Protein AF-A0A0F9JM77-F1 (afdb_monomer_lite)

Secondary structure (DSSP, 8-state):
-------------SS------S----TTSEEEETTEEEE--HHHHHHHS-HHHHHHHHHHHHHHHHHHHHHHHH-------

Sequence (81 aa):
MIEKESYKLSIQGLSPLYIGSGDTYSQLDYISTEGKIHILDFNKILSSIPEEVIDDLKQTTLNKHTIRLLEKKHLKPHKEA

Foldseek 3Di:
DDPDDDDDDDDDDPDDDDDDPPDDDDPVQWDDDPNDIGGDDVVVVVVPDPPVVVVVVVVVVVVVVVVVVVVVVVPDDPPDD

Structure (mmCIF, N/CA/C/O backbone):
data_AF-A0A0F9JM77-F1
#
_entry.id   AF-A0A0F9JM77-F1
#
loop_
_atom_site.group_PDB
_atom_site.id
_atom_site.type_symbol
_atom_site.label_atom_id
_atom_site.label_alt_id
_atom_site.label_comp_id
_atom_site.label_asym_id
_atom_site.label_entity_id
_atom_site.label_seq_id
_atom_site.pdbx_PDB_ins_code
_atom_site.Cartn_x
_atom_site.Cartn_y
_atom_site.Cartn_z
_atom_site.occupancy
_atom_site.B_iso_or_equiv
_atom_site.auth_seq_id
_atom_site.auth_comp_id
_atom_site.auth_asym_id
_atom_site.auth_atom_id
_atom_site.pdbx_PDB_model_num
ATOM 1 N N . MET A 1 1 ? 10.057 -8.352 45.206 1.00 47.41 1 MET A N 1
ATOM 2 C CA . MET A 1 1 ? 10.081 -8.406 43.728 1.00 47.41 1 MET A CA 1
ATOM 3 C C . MET A 1 1 ? 8.644 -8.251 43.272 1.00 47.41 1 MET A C 1
ATOM 5 O O . MET A 1 1 ? 7.815 -8.983 43.789 1.00 47.41 1 MET A O 1
ATOM 9 N N . ILE A 1 2 ? 8.323 -7.264 42.435 1.00 55.31 2 ILE A N 1
ATOM 10 C CA . ILE A 1 2 ? 6.959 -7.092 41.910 1.00 55.31 2 ILE A CA 1
ATOM 11 C C . ILE A 1 2 ? 6.937 -7.799 40.558 1.00 55.31 2 ILE A C 1
ATOM 13 O O . ILE A 1 2 ? 7.646 -7.383 39.640 1.00 55.31 2 ILE A O 1
ATOM 17 N N . GLU A 1 3 ? 6.195 -8.898 40.466 1.00 59.25 3 GLU A N 1
ATOM 18 C CA . GLU A 1 3 ? 5.960 -9.592 39.204 1.00 59.25 3 GLU A CA 1
ATOM 19 C C . GLU A 1 3 ? 5.136 -8.678 38.294 1.00 59.25 3 GLU A C 1
ATOM 21 O O . GLU A 1 3 ? 4.077 -8.174 38.664 1.00 59.25 3 GLU A O 1
ATOM 26 N N . LYS A 1 4 ? 5.681 -8.383 37.114 1.00 69.94 4 LYS A N 1
ATOM 27 C CA . LYS A 1 4 ? 5.034 -7.531 36.120 1.00 69.94 4 LYS A CA 1
ATOM 28 C C . LYS A 1 4 ? 4.025 -8.396 35.363 1.00 69.94 4 LYS A C 1
ATOM 30 O O . LYS A 1 4 ? 4.387 -9.051 34.389 1.00 69.94 4 LYS A O 1
ATOM 35 N N . GLU A 1 5 ? 2.781 -8.436 35.828 1.00 75.75 5 GLU A N 1
ATOM 36 C CA . GLU A 1 5 ? 1.706 -9.108 35.094 1.00 75.75 5 GLU A CA 1
ATOM 37 C C . GLU A 1 5 ? 1.473 -8.410 33.744 1.00 75.75 5 GLU A C 1
ATOM 39 O O . GLU A 1 5 ? 1.338 -7.187 33.658 1.00 75.75 5 GLU A O 1
ATOM 44 N N . SER A 1 6 ? 1.473 -9.195 32.666 1.00 79.19 6 SER A N 1
ATOM 45 C CA . SER A 1 6 ? 1.197 -8.720 31.311 1.00 79.19 6 SER A CA 1
ATOM 46 C C . SER A 1 6 ? -0.272 -8.964 30.989 1.00 79.19 6 SER A C 1
ATOM 48 O O . SER A 1 6 ? -0.706 -10.107 30.856 1.00 79.19 6 SER A O 1
ATOM 50 N N . TYR A 1 7 ? -1.045 -7.889 30.852 1.00 83.44 7 TYR A N 1
ATOM 51 C CA . TYR A 1 7 ? -2.443 -7.971 30.442 1.00 83.44 7 TYR A CA 1
ATOM 52 C C . TYR A 1 7 ? -2.551 -7.900 28.921 1.00 83.44 7 TYR A C 1
ATOM 54 O O . TYR A 1 7 ? -2.049 -6.973 28.283 1.00 83.44 7 TYR A O 1
ATOM 62 N N . LYS A 1 8 ? -3.242 -8.876 28.330 1.00 86.81 8 LYS A N 1
ATOM 63 C CA . LYS A 1 8 ? -3.554 -8.882 26.901 1.00 86.81 8 LYS A CA 1
ATOM 64 C C . LYS A 1 8 ? -4.821 -8.064 26.655 1.00 86.81 8 LYS A C 1
ATOM 66 O O . LYS A 1 8 ? -5.909 -8.472 27.048 1.00 86.81 8 LYS A O 1
ATOM 71 N N . LEU A 1 9 ? -4.677 -6.919 25.993 1.00 90.38 9 LEU A N 1
ATOM 72 C CA . LEU A 1 9 ? -5.800 -6.062 25.614 1.00 90.38 9 LEU A CA 1
ATOM 73 C C . LEU A 1 9 ? -6.536 -6.643 24.394 1.00 90.38 9 LEU A C 1
ATOM 75 O O . LEU A 1 9 ? -5.905 -6.995 23.398 1.00 90.38 9 LEU A O 1
ATOM 79 N N . SER A 1 10 ? -7.867 -6.720 24.467 1.00 92.62 10 SER A N 1
ATOM 80 C CA . SER A 1 10 ? -8.737 -7.050 23.331 1.00 92.62 10 SER A CA 1
ATOM 81 C C . SER A 1 10 ? -9.393 -5.772 22.814 1.00 92.62 10 SER A C 1
ATOM 83 O O . SER A 1 10 ? -9.987 -5.032 23.597 1.00 92.62 10 SER A O 1
ATOM 85 N N . ILE A 1 11 ? -9.270 -5.498 21.515 1.00 92.31 11 ILE A N 1
ATOM 86 C CA . ILE A 1 11 ? -9.795 -4.285 20.874 1.00 92.31 11 ILE A CA 1
ATOM 87 C C . ILE A 1 11 ? -10.733 -4.702 19.741 1.00 92.31 11 ILE A C 1
ATOM 89 O O . ILE A 1 11 ? -10.363 -5.524 18.905 1.00 92.31 11 ILE A O 1
ATOM 93 N N . GLN A 1 12 ? -11.924 -4.102 19.690 1.00 95.44 12 GLN A N 1
ATOM 94 C CA . GLN A 1 12 ? -12.885 -4.261 18.599 1.00 95.44 12 GLN A CA 1
ATOM 95 C C . GLN A 1 12 ? -13.137 -2.902 17.933 1.00 95.44 12 GLN A C 1
ATOM 97 O O . GLN A 1 12 ? -13.542 -1.949 18.595 1.00 95.44 12 GLN A O 1
ATOM 102 N N . GLY A 1 13 ? -12.903 -2.809 16.622 1.00 94.19 13 GLY A N 1
ATOM 103 C CA . GLY A 1 13 ? -13.212 -1.609 15.843 1.00 94.19 13 GLY A CA 1
ATOM 104 C C . GLY A 1 13 ? -14.707 -1.523 15.531 1.00 94.19 13 GLY A C 1
ATOM 105 O O . GLY A 1 13 ? -15.237 -2.397 14.851 1.00 94.19 13 GLY A O 1
ATOM 106 N N . LEU A 1 14 ? -15.380 -0.479 16.023 1.00 96.94 14 LEU A N 1
ATOM 107 C CA . LEU A 1 14 ? -16.801 -0.192 15.744 1.00 96.94 14 LEU A CA 1
ATOM 108 C C . LEU A 1 14 ? -16.994 0.933 14.712 1.00 96.94 14 LEU A C 1
ATOM 110 O O . LEU A 1 14 ? -18.112 1.232 14.303 1.00 96.94 14 LEU A O 1
ATOM 114 N N . SER A 1 15 ? -15.899 1.560 14.297 1.00 97.44 15 SER A N 1
ATOM 115 C CA . SER A 1 15 ? -15.834 2.639 13.317 1.00 97.44 15 SER A CA 1
ATOM 116 C C . SER A 1 15 ? -14.513 2.540 12.541 1.00 97.44 15 SER A C 1
ATOM 118 O O . SER A 1 15 ? -13.611 1.808 12.971 1.00 97.44 15 SER A O 1
ATOM 120 N N . PRO A 1 16 ? -14.364 3.247 11.403 1.00 97.25 16 PRO A N 1
ATOM 121 C CA . PRO A 1 16 ? -13.076 3.354 10.727 1.00 97.25 16 PRO A CA 1
ATOM 122 C C . PRO A 1 16 ? -11.998 3.871 11.686 1.00 97.25 16 PRO A C 1
ATOM 124 O O . PRO A 1 16 ? -12.121 4.960 12.246 1.00 97.25 16 PRO A O 1
ATOM 127 N N . LEU A 1 17 ? -10.944 3.078 11.872 1.00 95.31 17 LEU A N 1
ATOM 128 C CA . LEU A 1 17 ? -9.795 3.404 12.710 1.00 95.31 17 LEU A CA 1
ATOM 129 C C . LEU A 1 17 ? -8.569 3.571 11.812 1.00 95.31 17 LEU A C 1
ATOM 131 O O . LEU A 1 17 ? -8.193 2.639 11.104 1.00 95.31 17 LEU A O 1
ATOM 135 N N . TYR A 1 18 ? -7.942 4.746 11.859 1.00 94.81 18 TYR A N 1
ATOM 136 C CA . TYR A 1 18 ? -6.727 5.047 11.105 1.00 94.81 18 TYR A CA 1
ATOM 137 C C . TYR A 1 18 ? -5.603 5.467 12.053 1.00 94.81 18 TYR A C 1
ATOM 139 O O . TYR A 1 18 ? -5.706 6.479 12.744 1.00 94.81 18 TYR A O 1
ATOM 147 N N . ILE A 1 19 ? -4.525 4.683 12.060 1.00 96.00 19 ILE A N 1
ATOM 148 C CA . ILE A 1 19 ? -3.248 5.013 12.697 1.00 96.00 19 ILE A CA 1
ATOM 149 C C . ILE A 1 19 ? -2.196 4.921 11.588 1.00 96.00 19 ILE A C 1
ATOM 151 O O . ILE A 1 19 ? -1.831 3.823 11.173 1.00 96.00 19 ILE A O 1
ATOM 155 N N . GLY A 1 20 ? -1.783 6.065 11.045 1.00 95.44 20 GLY A N 1
ATOM 156 C CA . GLY A 1 20 ? -0.818 6.132 9.943 1.00 95.44 20 GLY A CA 1
ATOM 157 C C . GLY A 1 20 ? 0.636 6.169 10.418 1.00 95.44 20 GLY A C 1
ATOM 158 O O . GLY A 1 20 ? 0.908 6.584 11.542 1.00 95.44 20 GLY A O 1
ATOM 159 N N . SER A 1 21 ? 1.576 5.798 9.540 1.00 97.19 21 SER A N 1
ATOM 160 C CA . SER A 1 21 ? 3.019 6.002 9.769 1.00 97.19 21 SER A CA 1
ATOM 161 C C . SER A 1 21 ? 3.452 7.464 9.596 1.00 97.19 21 SER A C 1
ATOM 163 O O . SER A 1 21 ? 4.504 7.851 10.091 1.00 97.19 21 SER A O 1
ATOM 165 N N . GLY A 1 22 ? 2.639 8.268 8.900 1.00 97.00 22 GLY A N 1
ATOM 166 C CA . GLY A 1 22 ? 2.987 9.612 8.429 1.00 97.00 22 GLY A CA 1
ATOM 167 C C . GLY A 1 22 ? 3.289 9.660 6.928 1.00 97.00 22 GLY A C 1
ATOM 168 O O . GLY A 1 22 ? 3.216 10.734 6.336 1.00 97.00 22 GLY A O 1
ATOM 169 N N . ASP A 1 23 ? 3.540 8.509 6.302 1.00 96.38 23 ASP A N 1
ATOM 170 C CA . ASP A 1 23 ? 3.737 8.401 4.857 1.00 96.38 23 ASP A CA 1
ATOM 171 C C . ASP A 1 23 ? 2.401 8.355 4.109 1.00 96.38 23 ASP A C 1
ATOM 173 O O . ASP A 1 23 ? 1.361 7.972 4.654 1.00 96.38 23 ASP A O 1
ATOM 177 N N . THR A 1 24 ? 2.435 8.722 2.828 1.00 95.50 24 THR A N 1
ATOM 178 C CA . THR A 1 24 ? 1.267 8.664 1.942 1.00 95.50 24 THR A CA 1
ATOM 179 C C . THR A 1 24 ? 1.620 7.955 0.649 1.00 95.50 24 THR A C 1
ATOM 181 O O . THR A 1 24 ? 2.714 8.137 0.120 1.00 95.50 24 THR A O 1
ATOM 184 N N . TYR A 1 25 ? 0.678 7.169 0.132 1.00 94.69 25 TYR A N 1
ATOM 185 C CA . TYR A 1 25 ? 0.801 6.586 -1.196 1.00 94.69 25 TYR A CA 1
ATOM 186 C C . TYR A 1 25 ? 0.577 7.663 -2.260 1.00 94.69 25 TYR A C 1
ATOM 188 O O . TYR A 1 25 ? -0.439 8.364 -2.264 1.00 94.69 25 TYR A O 1
ATOM 196 N N . SER A 1 26 ? 1.527 7.775 -3.177 1.00 94.06 26 SER A N 1
ATOM 197 C CA . SER A 1 26 ? 1.421 8.540 -4.411 1.00 94.06 26 SER A CA 1
ATOM 198 C C . SER A 1 26 ? 0.628 7.767 -5.471 1.00 94.06 26 SER A C 1
ATOM 200 O O . SER A 1 26 ? 0.337 6.581 -5.326 1.00 94.06 26 SER A O 1
ATOM 202 N N . GLN A 1 27 ? 0.301 8.427 -6.584 1.00 91.56 27 GLN A N 1
ATOM 203 C CA . GLN A 1 27 ? -0.382 7.788 -7.720 1.00 91.56 27 GLN A CA 1
ATOM 204 C C . GLN A 1 27 ? 0.445 6.685 -8.394 1.00 91.56 27 GLN A C 1
ATOM 206 O O . GLN A 1 27 ? -0.111 5.893 -9.147 1.00 91.56 27 GLN A O 1
ATOM 211 N N . LEU A 1 28 ? 1.758 6.644 -8.156 1.00 91.88 28 LEU A N 1
ATOM 212 C CA . LEU A 1 28 ? 2.614 5.589 -8.687 1.00 91.88 28 LEU A CA 1
ATOM 213 C C . LEU A 1 28 ? 2.540 4.326 -7.826 1.00 91.88 28 LEU A C 1
ATOM 215 O O . LEU A 1 28 ? 2.756 3.239 -8.342 1.00 91.88 28 LEU A O 1
ATOM 219 N N . ASP A 1 29 ? 2.189 4.439 -6.545 1.00 94.38 29 ASP A N 1
ATOM 220 C CA . ASP A 1 29 ? 2.285 3.324 -5.600 1.00 94.38 29 ASP A CA 1
ATOM 221 C C . ASP A 1 29 ? 1.102 2.349 -5.664 1.00 94.38 29 ASP A C 1
ATOM 223 O O . ASP A 1 29 ? 1.117 1.317 -4.990 1.00 94.38 29 ASP A O 1
ATOM 227 N N . TYR A 1 30 ? 0.057 2.649 -6.441 1.00 96.00 30 TYR A N 1
ATOM 228 C CA . TYR A 1 30 ? -1.120 1.791 -6.527 1.00 96.00 30 TYR A CA 1
ATOM 229 C C . TYR A 1 30 ? -1.811 1.818 -7.889 1.00 96.00 30 TYR A C 1
ATOM 231 O O . TYR A 1 30 ? -1.702 2.763 -8.665 1.00 96.00 30 TYR A O 1
ATOM 239 N N . ILE A 1 31 ? -2.597 0.772 -8.142 1.00 95.88 31 ILE A N 1
ATOM 240 C CA . ILE A 1 31 ? -3.525 0.678 -9.271 1.00 95.88 31 ILE A CA 1
ATOM 241 C C . ILE A 1 31 ? -4.934 0.492 -8.711 1.00 95.88 31 ILE A C 1
ATOM 243 O O . ILE A 1 31 ? -5.133 -0.254 -7.750 1.00 95.88 31 ILE A O 1
ATOM 247 N N . SER A 1 32 ? -5.924 1.157 -9.310 1.00 94.94 32 SER A N 1
ATOM 248 C CA . SER A 1 32 ? -7.333 0.915 -9.002 1.00 94.94 32 SER A CA 1
ATOM 249 C C . SER A 1 32 ? -8.035 0.239 -10.173 1.00 94.94 32 SER A C 1
ATOM 251 O O . SER A 1 32 ? -8.112 0.793 -11.268 1.00 94.94 32 SER A O 1
ATOM 253 N N . THR A 1 33 ? -8.546 -0.964 -9.935 1.00 96.19 33 THR A N 1
ATOM 254 C CA . THR A 1 33 ? -9.267 -1.786 -10.915 1.00 96.19 33 THR A CA 1
ATOM 255 C C . THR A 1 33 ? -10.420 -2.489 -10.216 1.00 96.19 33 THR A C 1
ATOM 257 O O . THR A 1 33 ? -10.273 -2.925 -9.076 1.00 96.19 33 THR A O 1
ATOM 260 N N . GLU A 1 34 ? -11.576 -2.598 -10.877 1.00 95.06 34 GLU A N 1
ATOM 261 C CA . GLU A 1 34 ? -12.737 -3.356 -10.368 1.00 95.06 34 GLU A CA 1
ATOM 262 C C . GLU A 1 34 ? -13.206 -2.935 -8.957 1.00 95.06 34 GLU A C 1
ATOM 264 O O . GLU A 1 34 ? -13.636 -3.755 -8.148 1.00 95.06 34 GLU A O 1
ATOM 269 N N . GLY A 1 35 ? -13.090 -1.644 -8.625 1.00 94.88 35 GLY A N 1
ATOM 270 C CA . GLY A 1 35 ? -13.470 -1.121 -7.307 1.00 94.88 35 GLY A CA 1
ATOM 271 C C . GLY A 1 35 ? -12.527 -1.521 -6.165 1.00 94.88 35 GLY A C 1
ATOM 272 O O . GLY A 1 35 ? -12.854 -1.302 -5.000 1.00 94.88 35 GLY A O 1
ATOM 273 N N . LYS A 1 36 ? -11.357 -2.090 -6.476 1.00 96.31 36 LYS A N 1
ATOM 274 C CA . LYS A 1 36 ? -10.298 -2.417 -5.516 1.00 96.31 36 LYS A CA 1
ATOM 275 C C . LYS A 1 36 ? -9.079 -1.525 -5.730 1.00 96.31 36 LYS A C 1
ATOM 277 O O . LYS A 1 36 ? -8.866 -0.983 -6.815 1.00 96.31 36 LYS A O 1
ATOM 282 N N . ILE A 1 37 ? -8.287 -1.373 -4.672 1.00 95.88 37 ILE A N 1
ATOM 283 C CA . ILE A 1 37 ? -6.987 -0.697 -4.691 1.00 95.88 37 ILE A CA 1
ATOM 284 C C . ILE A 1 37 ? -5.912 -1.762 -4.479 1.00 95.88 37 ILE A C 1
ATOM 286 O O . ILE A 1 37 ? -5.956 -2.507 -3.500 1.00 95.88 37 ILE A O 1
ATOM 290 N N . HIS A 1 38 ? -4.955 -1.823 -5.397 1.00 95.12 38 HIS A N 1
ATOM 291 C CA . HIS A 1 38 ? -3.812 -2.726 -5.361 1.00 95.12 38 HIS A CA 1
ATOM 292 C C . HIS A 1 38 ? -2.550 -1.910 -5.095 1.00 95.12 38 HIS A C 1
ATOM 294 O O . HIS A 1 38 ? -2.159 -1.116 -5.946 1.00 95.12 38 HIS A O 1
ATOM 300 N N . ILE A 1 39 ? -1.922 -2.097 -3.934 1.00 95.88 39 ILE A N 1
ATOM 301 C CA . ILE A 1 39 ? -0.636 -1.462 -3.617 1.00 95.88 39 ILE A CA 1
ATOM 302 C C . ILE A 1 39 ? 0.481 -2.227 -4.331 1.00 95.88 39 ILE A C 1
ATOM 304 O O . ILE A 1 39 ? 0.555 -3.456 -4.235 1.00 95.88 39 ILE A O 1
ATOM 308 N N . LEU A 1 40 ? 1.327 -1.505 -5.059 1.00 94.44 40 LEU A N 1
ATOM 309 C CA . LEU A 1 40 ? 2.414 -2.071 -5.845 1.00 94.44 40 L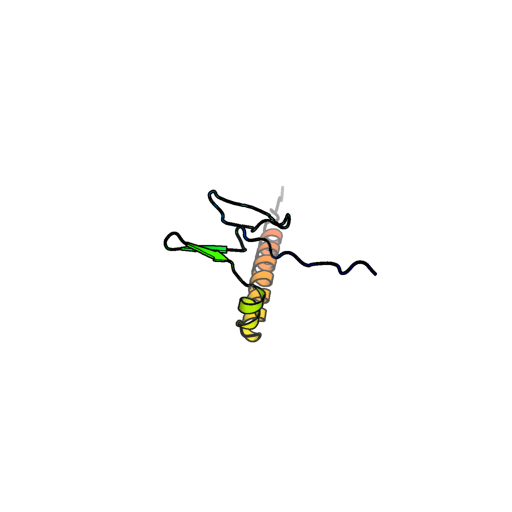EU A CA 1
ATOM 310 C C . LEU A 1 40 ? 3.661 -2.272 -4.985 1.00 94.44 40 LEU A C 1
ATOM 312 O O . LEU A 1 40 ? 4.154 -1.357 -4.332 1.00 94.44 40 LEU A O 1
ATOM 316 N N . ASP A 1 41 ? 4.215 -3.479 -5.037 1.00 93.56 41 ASP A N 1
ATOM 317 C CA . ASP A 1 41 ? 5.528 -3.778 -4.475 1.00 93.56 41 ASP A CA 1
ATOM 318 C C . ASP A 1 41 ? 6.581 -3.615 -5.577 1.00 93.56 41 ASP A C 1
ATOM 320 O O . ASP A 1 41 ? 6.882 -4.551 -6.324 1.00 93.56 41 ASP A O 1
ATOM 324 N N . PHE A 1 42 ? 7.114 -2.399 -5.713 1.00 87.12 42 PHE A N 1
ATOM 325 C CA . PHE A 1 42 ? 8.086 -2.075 -6.759 1.00 87.12 42 PHE A CA 1
ATOM 326 C C . PHE A 1 42 ? 9.341 -2.939 -6.704 1.00 87.12 42 PHE A C 1
ATOM 328 O O . PHE A 1 42 ? 9.884 -3.267 -7.754 1.00 87.12 42 PHE A O 1
ATOM 335 N N . ASN A 1 43 ? 9.777 -3.359 -5.515 1.00 88.62 43 ASN A N 1
ATOM 336 C CA . ASN A 1 43 ? 10.944 -4.229 -5.390 1.00 88.62 43 ASN A CA 1
ATOM 337 C C . ASN A 1 43 ? 10.679 -5.584 -6.048 1.00 88.62 43 ASN A C 1
ATOM 339 O O . ASN A 1 43 ? 11.510 -6.071 -6.815 1.00 88.62 43 ASN A O 1
ATOM 343 N N . LYS A 1 44 ? 9.494 -6.163 -5.819 1.00 89.25 44 LYS A N 1
ATOM 344 C CA . LYS A 1 44 ? 9.091 -7.402 -6.497 1.00 89.25 44 LYS A CA 1
ATOM 345 C C . LYS A 1 44 ? 8.942 -7.211 -8.000 1.00 89.25 44 LYS A C 1
ATOM 347 O O . LYS A 1 44 ? 9.427 -8.046 -8.758 1.00 89.25 44 LYS A O 1
ATOM 352 N N . ILE A 1 45 ? 8.324 -6.113 -8.435 1.00 88.06 45 ILE A N 1
ATOM 353 C CA . ILE A 1 45 ? 8.143 -5.820 -9.864 1.00 88.06 45 ILE A CA 1
ATOM 354 C C 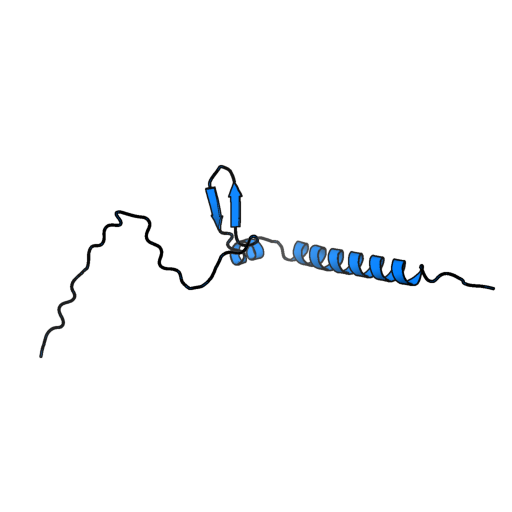. ILE A 1 45 ? 9.503 -5.702 -10.554 1.00 88.06 45 ILE A C 1
ATOM 356 O O . ILE A 1 45 ? 9.747 -6.405 -11.530 1.00 88.06 45 ILE A O 1
ATOM 360 N N . LEU A 1 46 ? 10.415 -4.891 -10.020 1.00 84.31 46 LEU A N 1
ATOM 361 C CA . LEU A 1 46 ? 11.752 -4.713 -10.586 1.00 84.31 46 LEU A CA 1
ATOM 362 C C . LEU A 1 46 ? 12.541 -6.026 -10.604 1.00 84.31 46 LEU A C 1
ATOM 364 O O . LEU A 1 46 ? 13.191 -6.314 -11.600 1.00 84.31 46 LEU A O 1
ATOM 368 N N . SER A 1 47 ? 12.417 -6.859 -9.564 1.00 87.12 47 SER A N 1
ATOM 369 C CA . SER A 1 47 ? 13.067 -8.179 -9.535 1.00 87.12 47 SER A CA 1
ATOM 370 C C . SER A 1 47 ? 12.527 -9.169 -10.576 1.00 87.12 47 SER A C 1
ATOM 372 O O . SER A 1 47 ? 13.193 -10.150 -10.890 1.00 87.12 47 SER A O 1
ATOM 374 N N . SER A 1 48 ? 11.323 -8.928 -11.107 1.00 84.19 48 SER A N 1
ATOM 375 C CA . SER A 1 48 ? 10.695 -9.772 -12.131 1.00 84.19 48 SER A CA 1
ATOM 376 C C . SER A 1 48 ? 10.996 -9.332 -13.567 1.00 84.19 48 SER A C 1
ATOM 378 O O . SER A 1 48 ? 10.663 -10.054 -14.506 1.00 84.19 48 SER A O 1
ATOM 380 N N . ILE A 1 49 ? 11.615 -8.162 -13.753 1.00 82.31 49 ILE A N 1
ATOM 381 C CA . ILE A 1 49 ? 11.989 -7.647 -15.072 1.00 82.31 49 ILE A CA 1
ATOM 382 C C . ILE A 1 49 ? 13.379 -8.201 -15.424 1.00 82.31 49 ILE A C 1
ATOM 384 O O . ILE A 1 49 ? 14.320 -7.968 -14.666 1.00 82.31 49 ILE A O 1
ATOM 388 N N . PRO A 1 50 ? 13.540 -8.908 -16.560 1.00 81.06 50 PRO A N 1
ATOM 389 C CA . PRO A 1 50 ? 14.856 -9.332 -17.031 1.00 81.06 50 PRO A CA 1
ATOM 390 C C . PRO A 1 50 ? 15.776 -8.120 -17.219 1.00 81.06 50 PRO A C 1
ATOM 392 O O . PRO A 1 50 ? 15.360 -7.124 -17.814 1.00 81.06 50 PRO A O 1
ATOM 395 N N . GLU A 1 51 ? 17.026 -8.203 -16.751 1.00 72.81 51 GLU A N 1
ATOM 396 C CA . GLU A 1 51 ? 17.998 -7.096 -16.838 1.00 72.81 51 GLU A CA 1
ATOM 397 C C . GLU A 1 51 ? 18.177 -6.578 -18.275 1.00 72.81 51 GLU A C 1
ATOM 399 O O . GLU A 1 51 ? 18.301 -5.375 -18.495 1.00 72.81 51 GLU A O 1
ATOM 404 N N . GLU A 1 52 ? 18.072 -7.475 -19.254 1.00 68.62 52 GLU A N 1
ATOM 405 C CA . GLU A 1 52 ? 18.155 -7.204 -20.694 1.00 68.62 52 GLU A CA 1
ATOM 406 C C . GLU A 1 52 ? 17.141 -6.143 -21.167 1.00 68.62 52 GLU A C 1
ATOM 408 O O . GLU A 1 52 ? 17.441 -5.335 -22.041 1.00 68.62 52 GLU A O 1
ATOM 413 N N . VAL A 1 53 ? 15.954 -6.088 -20.553 1.00 67.25 53 VAL A N 1
ATOM 414 C CA . VAL A 1 53 ? 14.876 -5.147 -20.915 1.00 67.25 53 VAL A CA 1
ATOM 415 C C . VAL A 1 53 ? 15.069 -3.776 -20.248 1.00 67.25 53 VAL A C 1
ATOM 417 O O . VAL A 1 53 ? 14.560 -2.756 -20.722 1.00 67.25 53 VAL A O 1
ATOM 420 N N . ILE A 1 54 ? 15.823 -3.716 -19.145 1.00 63.09 54 ILE A N 1
ATOM 421 C CA . ILE A 1 54 ? 16.076 -2.473 -18.400 1.00 63.09 54 ILE A CA 1
ATOM 422 C C . ILE A 1 54 ? 16.998 -1.540 -19.197 1.00 63.09 54 ILE A C 1
ATOM 424 O O . ILE A 1 54 ? 16.820 -0.316 -19.166 1.00 63.09 54 ILE A O 1
ATOM 428 N N . ASP A 1 55 ? 17.955 -2.094 -19.940 1.00 60.34 55 ASP A N 1
ATOM 429 C CA . ASP A 1 55 ? 18.877 -1.298 -20.752 1.00 60.34 55 ASP A CA 1
ATOM 430 C C . ASP A 1 55 ? 18.188 -0.661 -21.971 1.00 60.34 55 ASP A C 1
ATOM 432 O O . ASP A 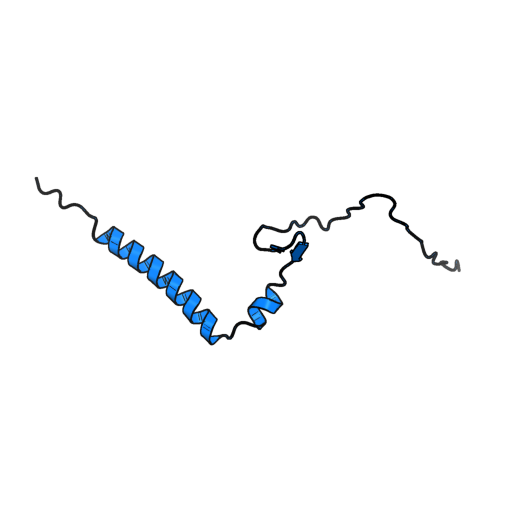1 55 ? 18.456 0.507 -22.284 1.00 60.34 55 ASP A O 1
ATOM 436 N N . ASP A 1 56 ? 17.199 -1.331 -22.566 1.00 59.25 56 ASP A N 1
ATOM 437 C CA . ASP A 1 56 ? 16.384 -0.777 -23.657 1.00 59.25 56 ASP A CA 1
ATOM 438 C C . ASP A 1 56 ? 15.551 0.445 -23.218 1.00 59.25 56 ASP A C 1
ATOM 440 O O . ASP A 1 56 ? 15.421 1.432 -23.959 1.00 59.25 56 ASP A O 1
ATOM 444 N N . LEU A 1 57 ? 15.036 0.437 -21.982 1.00 57.34 57 LEU A N 1
ATOM 445 C CA . LEU A 1 57 ? 14.301 1.563 -21.382 1.00 57.34 57 LEU A CA 1
ATOM 446 C C . LEU A 1 57 ? 15.197 2.790 -21.138 1.00 57.34 57 LEU A C 1
ATOM 448 O O . LEU A 1 57 ? 14.776 3.941 -21.329 1.00 57.34 57 LEU A O 1
ATOM 452 N N . LYS A 1 58 ? 16.459 2.571 -20.753 1.00 55.59 58 LYS A N 1
ATOM 453 C CA . LYS A 1 58 ? 17.438 3.659 -20.586 1.00 55.59 58 LYS A CA 1
ATOM 454 C C . LYS A 1 58 ? 17.817 4.275 -21.934 1.00 55.59 58 LYS A C 1
ATOM 456 O O . LYS A 1 58 ? 17.861 5.505 -22.053 1.00 55.59 58 LYS A O 1
ATOM 461 N N . GLN A 1 59 ? 18.029 3.453 -22.964 1.00 54.97 59 GLN A N 1
ATOM 462 C CA . GLN A 1 59 ? 18.418 3.936 -24.292 1.00 54.97 59 GLN A CA 1
ATOM 463 C C . GLN A 1 59 ? 17.297 4.704 -25.007 1.00 54.97 59 GLN A C 1
ATOM 465 O O . GLN A 1 59 ? 17.556 5.740 -25.628 1.00 54.97 59 GLN A O 1
ATOM 470 N N . THR A 1 60 ? 16.035 4.281 -24.871 1.00 52.66 60 THR A N 1
ATOM 471 C CA . THR A 1 60 ? 14.897 5.014 -25.466 1.00 52.66 60 THR A CA 1
ATOM 472 C C . THR A 1 60 ? 14.738 6.423 -24.891 1.00 52.66 60 THR A C 1
ATOM 474 O O . THR A 1 60 ? 14.381 7.356 -25.620 1.00 52.66 60 THR A O 1
ATOM 477 N N . THR A 1 61 ? 15.054 6.616 -23.609 1.00 51.34 61 THR A N 1
ATOM 478 C CA . THR A 1 61 ? 15.002 7.934 -22.957 1.00 51.34 61 THR A CA 1
ATOM 479 C C . THR A 1 61 ? 16.134 8.851 -23.444 1.00 51.34 61 THR A C 1
ATOM 481 O O . THR A 1 61 ? 15.896 10.027 -23.745 1.00 51.34 61 THR A O 1
ATOM 484 N N . LEU A 1 62 ? 17.345 8.308 -23.619 1.00 52.56 62 LEU A N 1
ATOM 485 C CA . LEU A 1 62 ? 18.503 9.040 -24.148 1.00 52.56 62 LEU A CA 1
ATOM 486 C C . LEU A 1 62 ? 18.282 9.497 -25.601 1.00 52.56 62 LEU A C 1
ATOM 488 O O . LEU A 1 62 ? 18.567 10.648 -25.954 1.00 52.56 62 LEU A O 1
ATOM 492 N N . ASN A 1 63 ? 17.700 8.628 -26.431 1.00 52.78 63 ASN A N 1
ATOM 493 C CA . ASN A 1 63 ? 17.440 8.922 -27.840 1.00 52.78 63 ASN A CA 1
ATOM 494 C C . ASN A 1 63 ? 16.388 10.025 -28.013 1.00 52.78 63 ASN A C 1
ATOM 496 O O . ASN A 1 63 ? 16.594 10.947 -28.804 1.00 52.78 63 ASN A O 1
ATOM 500 N N . LYS A 1 64 ? 15.312 10.025 -27.211 1.00 54.12 64 LYS A N 1
ATOM 501 C CA . LYS A 1 64 ? 14.320 11.118 -27.223 1.00 54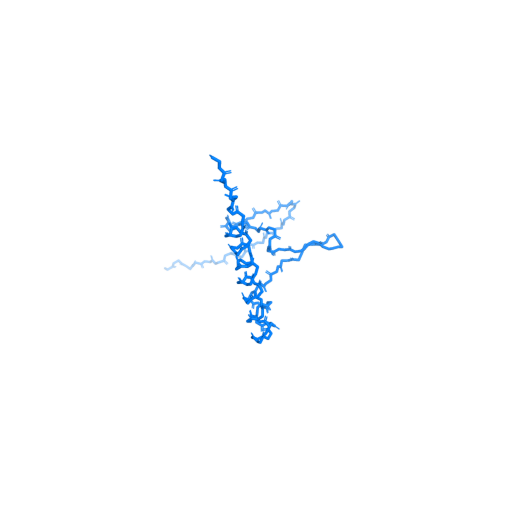.12 64 LYS A CA 1
ATOM 502 C C . LYS A 1 64 ? 14.929 12.461 -26.819 1.00 54.12 64 LYS A C 1
ATOM 504 O O . LYS A 1 64 ? 14.610 13.485 -27.426 1.00 54.12 64 LYS A O 1
ATOM 509 N N . HIS A 1 65 ? 15.817 12.476 -25.824 1.00 51.66 65 HIS A N 1
ATOM 510 C CA . HIS A 1 65 ? 16.470 13.716 -25.407 1.00 51.66 65 HIS A CA 1
ATOM 511 C C . HIS A 1 65 ? 17.448 14.234 -26.474 1.00 51.66 65 HIS A C 1
ATOM 513 O O . HIS A 1 65 ? 17.511 15.443 -26.715 1.00 51.66 65 HIS A O 1
ATOM 519 N N . THR A 1 66 ? 18.160 13.330 -27.146 1.00 53.97 66 THR A N 1
ATOM 520 C CA . THR A 1 66 ? 19.119 13.660 -28.208 1.00 53.97 66 THR A CA 1
ATOM 521 C C . THR A 1 66 ? 18.424 14.201 -29.458 1.00 53.97 66 THR A C 1
ATOM 523 O O . THR A 1 66 ? 18.836 15.241 -29.971 1.00 53.97 66 THR A O 1
ATOM 526 N N . ILE A 1 67 ? 17.314 13.590 -29.891 1.00 57.41 67 ILE A N 1
ATOM 527 C CA . ILE A 1 67 ? 16.499 14.092 -31.014 1.00 57.41 67 ILE A CA 1
ATOM 528 C C . ILE A 1 67 ? 15.987 15.509 -30.715 1.00 57.41 67 ILE A C 1
ATOM 530 O O . ILE A 1 67 ? 16.172 16.420 -31.519 1.00 57.41 67 ILE A O 1
ATOM 534 N N . ARG A 1 68 ? 15.467 15.744 -29.504 1.00 54.59 68 ARG A N 1
ATOM 535 C CA . ARG A 1 68 ? 14.976 17.069 -29.086 1.00 54.59 68 ARG A CA 1
ATOM 536 C C . ARG A 1 68 ? 16.076 18.140 -29.045 1.00 54.59 68 ARG A C 1
ATOM 538 O O . ARG A 1 68 ? 15.797 19.325 -29.227 1.00 54.59 68 ARG A O 1
ATOM 545 N N . LEU A 1 69 ? 17.325 17.753 -28.774 1.00 57.00 69 LEU A N 1
ATOM 546 C CA . LEU A 1 69 ? 18.483 18.655 -28.808 1.00 57.00 69 LEU A CA 1
ATOM 547 C C . LEU A 1 69 ? 18.950 18.944 -30.243 1.00 57.00 69 LEU A C 1
ATOM 549 O O . LEU A 1 69 ? 19.363 20.071 -30.524 1.00 57.00 69 LEU A O 1
ATOM 553 N N . LEU A 1 70 ? 18.863 17.963 -31.145 1.00 54.53 70 LEU A N 1
ATOM 554 C CA . LEU A 1 70 ? 19.196 18.120 -32.564 1.00 54.53 70 LEU A CA 1
ATOM 555 C C . LEU A 1 70 ? 18.184 19.020 -33.290 1.00 54.53 70 LEU A C 1
ATOM 557 O O . LEU A 1 70 ? 18.594 19.944 -33.991 1.00 54.53 70 LEU A O 1
ATOM 561 N N . GLU A 1 71 ? 16.884 18.857 -33.039 1.00 56.81 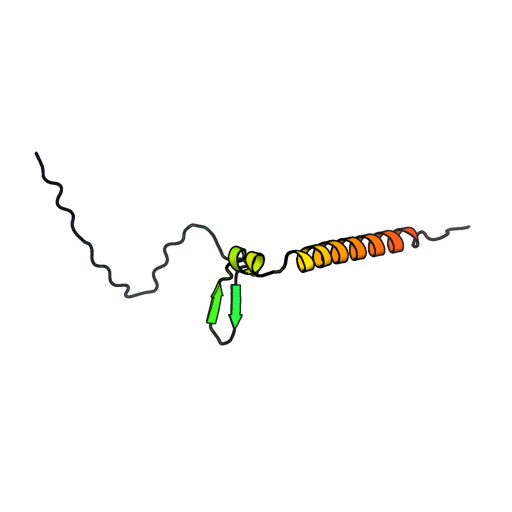71 GLU A N 1
ATOM 562 C CA . GLU A 1 71 ? 15.839 19.745 -33.578 1.00 56.81 71 GLU A CA 1
ATOM 563 C C . GLU A 1 71 ? 16.038 21.201 -33.128 1.00 56.81 71 GLU A C 1
ATOM 565 O O . GLU A 1 71 ? 15.981 22.127 -33.936 1.00 56.81 71 GLU A O 1
ATOM 570 N N . LYS A 1 72 ? 16.381 21.422 -31.851 1.00 58.91 72 LYS A N 1
ATOM 571 C CA . LYS A 1 72 ? 16.686 22.766 -31.331 1.00 58.91 72 LYS A CA 1
ATOM 572 C C . LYS A 1 72 ? 17.930 23.402 -31.960 1.00 58.91 72 LYS A C 1
ATOM 574 O O . LYS A 1 72 ? 18.002 24.627 -32.024 1.00 58.91 72 LYS A O 1
ATOM 579 N N . LYS A 1 73 ? 18.911 22.610 -32.408 1.00 58.16 73 LYS A N 1
ATOM 580 C CA . LYS A 1 73 ? 20.111 23.127 -33.090 1.00 58.16 73 LYS A CA 1
ATOM 581 C C . LYS A 1 73 ? 19.850 23.495 -34.553 1.00 58.16 73 LYS A C 1
ATOM 583 O O . LYS A 1 73 ? 20.469 24.441 -35.031 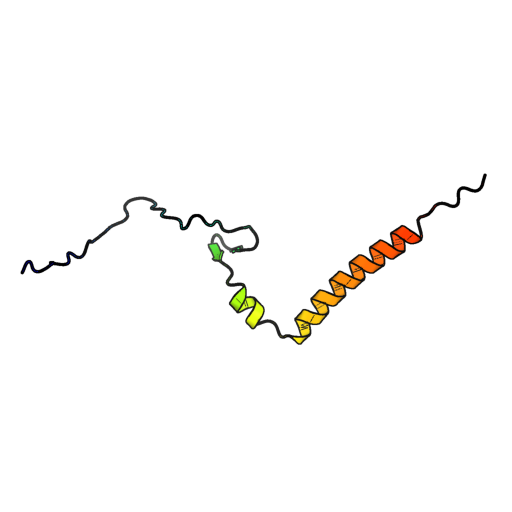1.00 58.16 73 LYS A O 1
ATOM 588 N N . HIS A 1 74 ? 18.932 22.805 -35.232 1.00 57.16 74 HIS A N 1
ATOM 589 C CA . HIS A 1 74 ? 18.559 23.098 -36.623 1.00 57.16 74 HIS A CA 1
ATOM 590 C C . HIS A 1 74 ? 17.510 24.217 -36.778 1.00 57.16 74 HIS A C 1
ATOM 592 O O . HIS A 1 74 ? 17.316 24.715 -37.880 1.00 57.16 74 HIS A O 1
ATOM 598 N N . LEU A 1 75 ? 16.895 24.682 -35.684 1.00 49.91 75 LEU A N 1
ATOM 599 C CA . LEU A 1 75 ? 15.975 25.831 -35.641 1.00 49.91 75 LEU A CA 1
ATOM 600 C C . LEU A 1 75 ? 16.657 27.159 -35.240 1.00 49.91 75 LEU A C 1
ATOM 602 O O . LEU A 1 75 ? 16.060 27.993 -34.559 1.00 49.91 75 LEU A O 1
ATOM 606 N N . LYS A 1 76 ? 17.903 27.406 -35.666 1.00 51.41 76 LYS A N 1
ATOM 607 C CA . LYS A 1 76 ? 18.413 28.788 -35.711 1.00 51.41 76 LYS A CA 1
ATOM 608 C C . LYS A 1 76 ? 17.971 29.415 -37.036 1.00 51.41 76 LYS A C 1
ATOM 610 O O . LYS A 1 76 ? 18.434 28.953 -38.076 1.00 51.41 76 LYS A O 1
ATOM 615 N N . PRO A 1 77 ? 17.101 30.440 -37.041 1.00 45.84 77 PRO A N 1
ATOM 616 C CA . PRO A 1 77 ? 16.778 31.130 -38.277 1.00 45.84 77 PRO A CA 1
ATOM 617 C C . PRO A 1 77 ? 18.033 31.834 -38.797 1.00 45.84 77 PRO A C 1
ATOM 619 O O . PRO A 1 77 ? 18.644 32.632 -38.082 1.00 45.84 77 PRO A O 1
ATOM 622 N N . HIS A 1 78 ? 18.382 31.556 -40.055 1.00 48.97 78 HIS A N 1
ATOM 623 C CA . HIS A 1 78 ? 19.048 32.534 -40.906 1.00 48.97 78 HIS A CA 1
ATOM 624 C C . HIS A 1 78 ? 18.210 33.817 -40.838 1.00 48.97 78 HIS A C 1
ATOM 626 O O . HIS A 1 78 ? 17.129 33.899 -41.416 1.00 48.97 78 HIS A O 1
ATOM 632 N N . LYS A 1 79 ? 18.677 34.803 -40.075 1.00 42.88 79 LYS A N 1
ATOM 633 C CA . LYS A 1 79 ? 18.362 36.200 -40.353 1.00 42.88 79 LYS A CA 1
ATOM 634 C C . LYS A 1 79 ? 19.559 36.758 -41.104 1.00 42.88 79 LYS A C 1
ATOM 636 O O . LYS A 1 79 ? 20.501 37.251 -40.497 1.00 42.88 79 LYS A O 1
ATOM 641 N N . GLU A 1 80 ? 19.519 36.583 -42.417 1.00 43.12 80 GLU A N 1
ATOM 642 C CA . GLU A 1 80 ? 20.175 37.490 -43.351 1.00 43.12 80 GLU A CA 1
ATOM 643 C C . GLU A 1 80 ? 19.189 38.625 -43.639 1.00 43.12 80 GLU A C 1
ATOM 645 O O . GLU A 1 80 ? 18.087 38.365 -44.124 1.00 43.12 80 GLU A O 1
ATOM 650 N N . ALA A 1 81 ? 19.571 39.842 -43.254 1.00 39.81 81 ALA A N 1
ATOM 651 C CA . ALA A 1 81 ? 19.266 41.128 -43.888 1.00 39.81 81 ALA A CA 1
ATOM 652 C C . ALA A 1 81 ? 19.938 42.232 -43.063 1.00 39.81 81 ALA A C 1
ATOM 654 O O . ALA A 1 81 ? 19.622 42.328 -41.853 1.00 39.81 81 ALA A O 1
#

pLDDT: mean 76.16, std 19.21, range [39.81, 97.44]

Organism: NCBI:txid412755

Radius of gyration: 27.49 Å; chains: 1; bounding box: 37×51×88 Å